Protein AF-A0A173H054-F1 (afdb_monomer_lite)

Structure (mmCIF, N/CA/C/O backbone):
data_AF-A0A173H054-F1
#
_entry.id   AF-A0A173H054-F1
#
loop_
_atom_site.group_PDB
_atom_site.id
_atom_site.type_symbol
_atom_site.label_atom_id
_atom_site.label_alt_id
_atom_site.label_comp_id
_atom_site.label_asym_id
_atom_site.label_entity_id
_atom_site.label_seq_id
_atom_site.pdbx_PDB_ins_code
_atom_site.Cartn_x
_atom_site.Cartn_y
_atom_site.Cartn_z
_atom_site.occupancy
_atom_site.B_iso_or_equiv
_atom_site.auth_seq_id
_atom_site.auth_comp_id
_atom_site.auth_asym_id
_atom_site.auth_atom_id
_atom_site.pdbx_PDB_model_num
ATOM 1 N N . MET A 1 1 ? -20.468 -3.025 9.768 1.00 59.53 1 MET A N 1
ATOM 2 C CA . MET A 1 1 ? -19.431 -3.498 10.718 1.00 59.53 1 MET A CA 1
ATOM 3 C C . MET A 1 1 ? -19.789 -3.189 12.182 1.00 59.53 1 MET A C 1
ATOM 5 O O . MET A 1 1 ? -18.900 -3.124 13.013 1.00 59.53 1 MET A O 1
ATOM 9 N N . ALA A 1 2 ? -21.080 -3.096 12.540 1.00 59.59 2 ALA A N 1
ATOM 10 C CA . ALA A 1 2 ? -21.539 -2.628 13.859 1.00 59.59 2 ALA A CA 1
ATOM 11 C C . ALA A 1 2 ? -21.198 -3.542 15.061 1.00 59.59 2 ALA A C 1
ATOM 13 O O . ALA A 1 2 ? -21.427 -3.148 16.195 1.00 59.59 2 ALA A O 1
ATOM 14 N N . ALA A 1 3 ? -20.646 -4.740 14.833 1.00 71.31 3 ALA A N 1
ATOM 15 C CA . ALA A 1 3 ? -20.249 -5.656 15.906 1.00 71.31 3 ALA A CA 1
ATOM 16 C C . ALA A 1 3 ? -18.884 -5.320 16.543 1.00 71.31 3 ALA A C 1
ATOM 18 O O . ALA A 1 3 ? -18.579 -5.829 17.614 1.00 71.31 3 ALA A O 1
ATOM 19 N N . GLN A 1 4 ? -18.051 -4.495 15.895 1.00 80.56 4 GLN A N 1
ATOM 20 C CA . GLN A 1 4 ? -16.716 -4.135 16.389 1.00 80.56 4 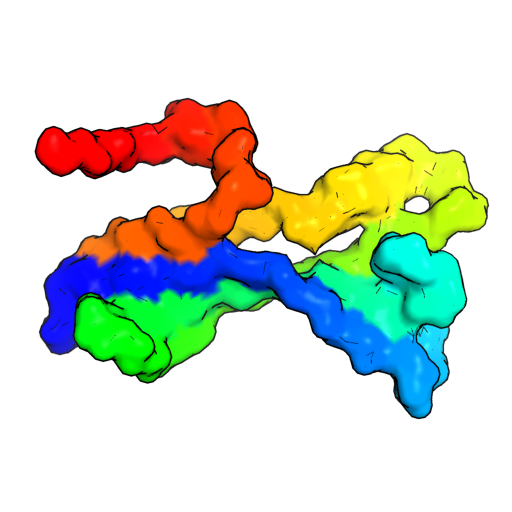GLN A CA 1
ATOM 21 C C . GLN A 1 4 ? -16.681 -2.641 16.724 1.00 80.56 4 GLN A C 1
ATOM 23 O O . GLN A 1 4 ? -16.906 -1.806 15.844 1.00 80.56 4 GLN A O 1
ATOM 28 N N . SER A 1 5 ? -16.385 -2.300 17.982 1.00 87.88 5 SER A N 1
ATOM 29 C CA . SER A 1 5 ? -16.244 -0.903 18.425 1.00 87.88 5 SER A CA 1
ATOM 30 C C . SER A 1 5 ? -14.969 -0.254 17.884 1.00 87.88 5 SER A C 1
ATOM 32 O O . SER A 1 5 ? -14.949 0.946 17.615 1.00 87.88 5 SER A O 1
ATOM 34 N N . VAL A 1 6 ? -13.922 -1.057 17.671 1.00 89.69 6 VAL A N 1
ATOM 35 C CA . VAL A 1 6 ? -12.627 -0.642 17.127 1.00 89.69 6 VAL A CA 1
ATOM 36 C C . VAL A 1 6 ? -12.205 -1.595 16.011 1.00 89.69 6 VAL A C 1
ATOM 38 O O . VAL A 1 6 ? -12.320 -2.811 16.156 1.00 89.69 6 VAL A O 1
ATOM 41 N N . ALA A 1 7 ? -11.676 -1.050 14.915 1.00 90.81 7 ALA A N 1
ATOM 42 C CA . ALA A 1 7 ? -11.087 -1.826 13.827 1.00 90.81 7 ALA A CA 1
ATOM 43 C C . ALA A 1 7 ? -9.699 -1.282 13.452 1.00 90.81 7 ALA A C 1
ATOM 45 O O . ALA A 1 7 ? -9.599 -0.163 12.924 1.00 90.81 7 ALA A O 1
ATOM 46 N N . PRO A 1 8 ? -8.625 -2.063 13.672 1.00 91.81 8 PRO A N 1
ATOM 47 C CA . PRO A 1 8 ? -7.338 -1.790 13.057 1.00 91.81 8 PRO A CA 1
ATOM 48 C C . PRO A 1 8 ? -7.448 -1.874 11.530 1.00 91.81 8 PRO A C 1
ATOM 50 O O . PRO A 1 8 ? -8.015 -2.822 10.980 1.00 91.81 8 PRO A O 1
ATOM 53 N N . CYS A 1 9 ? -6.917 -0.867 10.848 1.00 91.62 9 CYS A N 1
ATOM 54 C CA . CYS A 1 9 ? -6.842 -0.769 9.398 1.00 91.62 9 CYS A CA 1
ATOM 55 C C . CYS A 1 9 ? -5.373 -0.839 8.990 1.00 91.62 9 CYS A C 1
ATOM 57 O O . CYS A 1 9 ? -4.625 0.122 9.172 1.00 91.62 9 CYS A O 1
ATOM 59 N N . LEU A 1 10 ? -4.972 -1.999 8.475 1.00 91.50 10 LEU A N 1
ATOM 60 C CA . LEU A 1 10 ? -3.606 -2.278 8.058 1.00 91.50 10 LEU A CA 1
ATOM 61 C C . LEU A 1 10 ? -3.357 -1.695 6.670 1.00 91.50 10 LEU A C 1
ATOM 63 O O . LEU A 1 10 ? -4.187 -1.860 5.769 1.00 91.50 10 LEU A O 1
ATOM 67 N N . GLN A 1 11 ? -2.211 -1.044 6.504 1.00 9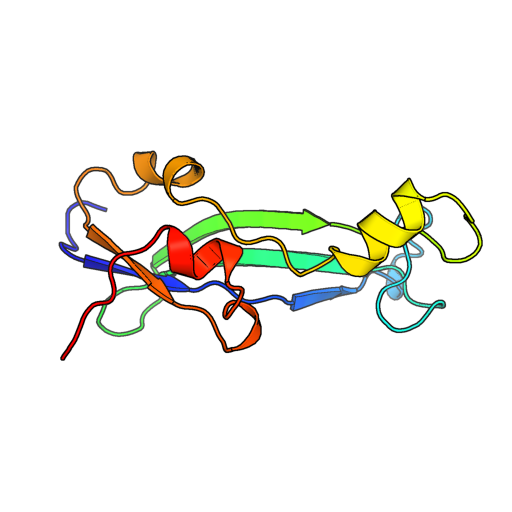0.62 11 GLN A N 1
ATOM 68 C CA . GLN A 1 11 ? -1.756 -0.494 5.233 1.00 90.62 11 GLN A CA 1
ATOM 69 C C . GLN A 1 11 ? -0.303 -0.889 4.995 1.00 90.62 11 GLN A C 1
ATOM 71 O O . GLN A 1 11 ? 0.566 -0.584 5.810 1.00 90.62 11 GLN A O 1
ATOM 76 N N . ASP A 1 12 ? -0.050 -1.534 3.860 1.00 89.19 12 ASP A N 1
ATOM 77 C CA . ASP A 1 12 ? 1.290 -1.915 3.421 1.00 89.19 12 ASP A CA 1
ATOM 78 C C . ASP A 1 12 ? 1.366 -1.947 1.892 1.00 89.19 12 ASP A C 1
ATOM 80 O O . ASP A 1 12 ? 0.336 -2.022 1.219 1.00 89.19 12 ASP A O 1
ATOM 84 N N . THR A 1 13 ? 2.567 -1.863 1.335 1.00 88.56 13 THR A N 1
ATOM 85 C CA . THR A 1 13 ? 2.786 -1.882 -0.114 1.00 88.56 13 THR A CA 1
ATOM 86 C C . THR A 1 13 ? 3.193 -3.267 -0.570 1.00 88.56 13 THR A C 1
ATOM 88 O O . THR A 1 13 ? 4.102 -3.874 -0.018 1.00 88.56 13 THR A O 1
ATOM 91 N N . THR A 1 14 ? 2.579 -3.737 -1.645 1.00 89.50 14 THR A N 1
ATOM 92 C CA . THR A 1 14 ? 3.041 -4.907 -2.384 1.00 89.50 14 THR A CA 1
ATOM 93 C C . THR A 1 14 ? 3.120 -4.592 -3.875 1.00 89.50 14 THR A C 1
ATOM 95 O O . THR A 1 14 ? 2.640 -3.552 -4.337 1.00 89.50 14 THR A O 1
ATOM 98 N N . GLU A 1 15 ? 3.743 -5.483 -4.631 1.00 89.25 15 GLU A N 1
ATOM 99 C CA . GLU A 1 15 ? 3.909 -5.377 -6.075 1.00 89.25 15 GLU A CA 1
ATOM 100 C C . GLU A 1 15 ? 3.050 -6.447 -6.755 1.00 89.25 15 GLU A C 1
ATOM 102 O O . GLU A 1 15 ? 3.033 -7.605 -6.343 1.00 89.25 15 GLU A O 1
ATOM 107 N N . LEU A 1 16 ? 2.320 -6.062 -7.800 1.00 89.12 16 LEU A N 1
ATOM 108 C CA . LEU A 1 16 ? 1.643 -7.006 -8.685 1.00 89.12 16 LEU A CA 1
ATOM 109 C C . LEU A 1 16 ? 2.458 -7.143 -9.967 1.00 89.12 16 LEU A C 1
ATOM 111 O O . LEU A 1 16 ? 2.542 -6.186 -10.740 1.00 89.12 16 LEU A O 1
ATOM 115 N N . ASP A 1 17 ? 3.044 -8.321 -10.175 1.00 86.38 17 ASP A N 1
ATOM 116 C CA . ASP A 1 17 ? 3.867 -8.637 -11.343 1.00 86.38 17 ASP A CA 1
ATOM 117 C C . ASP A 1 17 ? 3.023 -9.187 -12.509 1.00 86.38 17 ASP A C 1
ATOM 119 O O . ASP A 1 17 ? 2.272 -10.155 -12.363 1.00 86.38 17 ASP A O 1
ATOM 123 N N . PHE A 1 18 ? 3.168 -8.575 -13.686 1.00 86.44 18 PHE A N 1
ATOM 124 C CA . PHE A 1 18 ? 2.511 -8.955 -14.937 1.00 86.44 18 PHE A CA 1
ATOM 125 C C . PHE A 1 18 ? 3.492 -9.366 -16.047 1.00 86.44 18 PHE A C 1
ATOM 127 O O . PHE A 1 18 ? 3.089 -9.460 -17.211 1.00 86.44 18 PHE A O 1
ATOM 134 N N . ASN A 1 19 ? 4.752 -9.667 -15.727 1.00 81.31 19 ASN A N 1
ATOM 135 C CA . ASN A 1 19 ? 5.775 -10.089 -16.691 1.00 81.31 19 ASN A CA 1
ATOM 136 C C . ASN A 1 19 ? 5.326 -11.264 -17.572 1.00 81.31 19 ASN A C 1
ATOM 138 O O . ASN A 1 19 ? 5.444 -11.214 -18.798 1.00 81.31 19 ASN A O 1
ATOM 142 N N . ALA A 1 20 ? 4.712 -12.288 -16.970 1.00 78.00 20 ALA A N 1
ATOM 143 C CA . ALA A 1 20 ? 4.202 -13.459 -17.691 1.00 78.00 20 ALA A CA 1
ATOM 144 C C . ALA A 1 20 ? 3.072 -13.127 -18.687 1.00 78.00 20 ALA A C 1
ATOM 146 O O . ALA A 1 20 ? 2.764 -13.919 -19.575 1.00 78.00 20 ALA A O 1
ATOM 147 N N . ARG A 1 21 ? 2.450 -11.950 -18.554 1.00 72.38 21 ARG A N 1
ATOM 148 C CA . ARG A 1 21 ? 1.279 -11.521 -19.325 1.00 72.38 21 ARG A CA 1
ATOM 149 C C . ARG A 1 21 ? 1.615 -10.533 -20.446 1.00 72.38 21 ARG A C 1
ATOM 151 O O . ARG A 1 21 ? 0.696 -10.050 -21.098 1.00 72.38 21 ARG A O 1
ATOM 158 N N . ARG A 1 22 ? 2.907 -10.240 -20.674 1.00 69.94 22 ARG A N 1
ATOM 159 C CA . ARG A 1 22 ? 3.403 -9.255 -21.661 1.00 69.94 22 ARG A CA 1
ATOM 160 C C . ARG A 1 22 ? 2.670 -7.909 -21.584 1.00 69.94 22 ARG A C 1
ATOM 162 O O . ARG A 1 22 ? 2.362 -7.313 -22.611 1.00 69.94 22 ARG A O 1
ATOM 169 N N . ALA A 1 23 ? 2.367 -7.436 -20.376 1.00 75.44 23 ALA A N 1
ATOM 170 C CA . ALA A 1 23 ? 1.734 -6.134 -20.208 1.00 75.44 23 ALA A CA 1
ATOM 171 C C . ALA A 1 23 ? 2.649 -5.033 -20.779 1.00 75.44 23 ALA A C 1
ATOM 173 O O . ALA A 1 23 ? 3.785 -4.882 -20.338 1.00 75.44 23 ALA A O 1
ATOM 174 N N . THR A 1 24 ? 2.174 -4.280 -21.772 1.00 73.19 24 THR A N 1
ATOM 175 C CA . THR A 1 24 ? 2.964 -3.231 -22.446 1.00 73.19 24 THR A CA 1
ATOM 176 C C . THR A 1 24 ? 2.803 -1.857 -21.812 1.00 73.19 24 THR A C 1
ATOM 178 O O . THR A 1 24 ? 3.702 -1.028 -21.924 1.00 73.19 24 THR A O 1
ATOM 181 N N . ASP A 1 25 ? 1.693 -1.642 -21.106 1.00 75.50 25 ASP A N 1
ATOM 182 C CA . ASP A 1 25 ? 1.266 -0.307 -20.666 1.00 75.50 25 ASP A CA 1
ATOM 183 C C . ASP A 1 25 ? 1.545 -0.054 -19.176 1.00 75.50 25 ASP A C 1
ATOM 185 O O . ASP A 1 25 ? 1.237 1.010 -18.638 1.00 75.50 25 ASP A O 1
ATOM 189 N N . LEU A 1 26 ? 2.142 -1.035 -18.495 1.00 76.50 26 LEU A N 1
ATOM 190 C CA . LEU A 1 26 ? 2.619 -0.896 -17.125 1.00 76.50 26 LEU A CA 1
ATOM 191 C C . LEU A 1 26 ? 4.086 -0.488 -17.124 1.00 76.50 26 LEU A C 1
ATOM 193 O O . LEU A 1 26 ? 4.890 -0.961 -17.928 1.00 76.50 26 LEU A O 1
ATOM 197 N N . GLY A 1 27 ? 4.433 0.397 -16.199 1.00 72.19 27 GLY A N 1
ATOM 198 C CA . GLY A 1 27 ? 5.806 0.826 -16.039 1.00 72.19 27 GLY A CA 1
ATOM 199 C C . GLY A 1 27 ? 6.660 -0.122 -15.198 1.00 72.19 27 GLY A C 1
ATOM 200 O O . GLY A 1 27 ? 6.154 -1.064 -14.585 1.00 72.19 27 GLY A O 1
ATOM 201 N N . PRO A 1 28 ? 7.967 0.153 -15.164 1.00 74.69 28 PRO A N 1
ATOM 202 C CA . PRO A 1 28 ? 8.940 -0.617 -14.400 1.00 74.69 28 PRO A CA 1
ATOM 203 C C . PRO A 1 28 ? 8.858 -0.319 -12.902 1.00 74.69 28 PRO A C 1
ATOM 205 O O . PRO A 1 28 ? 8.627 0.828 -12.527 1.00 74.69 28 PRO A O 1
ATOM 208 N N . LEU A 1 29 ? 9.087 -1.310 -12.034 1.00 75.25 29 LEU A N 1
ATOM 209 C CA . LEU A 1 29 ? 9.160 -1.085 -10.583 1.00 75.25 29 LEU A CA 1
ATOM 210 C C . LEU A 1 29 ? 10.596 -0.813 -10.136 1.00 75.25 29 LEU A C 1
ATOM 212 O O . LEU A 1 29 ? 11.074 0.316 -10.288 1.00 75.25 29 LEU A O 1
ATOM 216 N N . SER A 1 30 ? 11.258 -1.811 -9.553 1.00 70.00 30 SER A N 1
ATOM 217 C CA . SER A 1 30 ? 12.669 -1.731 -9.155 1.00 70.00 30 SER A CA 1
ATOM 218 C C . SER A 1 30 ? 13.596 -2.214 -10.275 1.00 70.00 30 SER A C 1
ATOM 220 O O . SER A 1 30 ? 14.700 -1.693 -10.413 1.00 70.00 30 SER A O 1
ATOM 222 N N . ASP A 1 31 ? 13.121 -3.142 -11.110 1.00 74.50 31 ASP A N 1
ATOM 223 C CA . ASP A 1 31 ? 13.779 -3.577 -12.343 1.00 74.50 31 ASP A CA 1
ATOM 224 C C . ASP A 1 31 ? 13.043 -2.999 -13.571 1.00 74.50 31 ASP A C 1
ATOM 226 O O . ASP A 1 31 ? 11.815 -3.047 -13.672 1.00 74.50 31 ASP A O 1
ATOM 230 N N . GLU A 1 32 ? 13.800 -2.435 -14.515 1.00 74.62 32 GLU A N 1
ATOM 231 C CA . GLU A 1 32 ? 13.288 -1.828 -15.753 1.00 74.62 32 GLU A CA 1
ATOM 232 C C . GLU A 1 32 ? 12.656 -2.858 -16.710 1.00 74.62 32 GLU A C 1
ATOM 234 O O . GLU A 1 32 ? 11.792 -2.524 -17.534 1.00 74.62 32 GLU A O 1
ATOM 239 N N . ALA A 1 33 ? 13.052 -4.128 -16.591 1.00 75.69 33 ALA A N 1
ATOM 240 C CA . ALA A 1 33 ? 12.444 -5.226 -17.329 1.00 75.69 33 ALA A CA 1
ATOM 241 C C . ALA A 1 33 ? 11.058 -5.601 -16.779 1.00 75.69 33 ALA A C 1
ATOM 243 O O . ALA A 1 33 ? 10.238 -6.129 -17.532 1.00 75.69 33 ALA A O 1
ATOM 244 N N . GLN A 1 34 ? 10.770 -5.291 -15.508 1.00 78.44 34 GLN A N 1
ATOM 245 C CA . GLN A 1 34 ? 9.494 -5.638 -14.891 1.00 78.44 34 GLN A CA 1
ATOM 246 C C . GLN A 1 34 ? 8.334 -4.843 -15.495 1.00 78.44 34 GLN A C 1
ATOM 248 O O . GLN A 1 34 ? 8.446 -3.666 -15.849 1.00 78.44 34 GLN A O 1
ATOM 253 N N . ARG A 1 35 ? 7.181 -5.497 -15.592 1.00 84.19 35 ARG A N 1
ATOM 254 C CA . ARG A 1 35 ? 5.898 -4.889 -15.938 1.00 84.19 35 ARG A CA 1
ATOM 255 C C . ARG A 1 35 ? 4.962 -5.127 -14.781 1.00 84.19 35 ARG A C 1
ATOM 257 O O . ARG A 1 35 ? 4.372 -6.195 -14.660 1.00 84.19 35 ARG A O 1
ATOM 264 N N . ALA A 1 36 ? 4.891 -4.146 -13.897 1.00 85.62 36 ALA A N 1
ATOM 265 C CA . ALA A 1 36 ? 4.264 -4.336 -12.608 1.00 85.62 36 ALA A CA 1
ATOM 266 C C . ALA A 1 36 ? 3.668 -3.029 -12.079 1.00 85.62 36 ALA A C 1
ATOM 268 O O . ALA A 1 36 ? 3.826 -1.949 -12.653 1.00 85.62 36 ALA A O 1
ATOM 269 N N . MET A 1 37 ? 2.921 -3.134 -10.989 1.00 88.06 37 MET A N 1
ATOM 270 C CA . MET A 1 37 ? 2.309 -1.988 -10.324 1.00 88.06 37 MET A CA 1
ATOM 271 C C . MET A 1 37 ? 2.404 -2.135 -8.814 1.00 88.06 37 MET A C 1
ATOM 273 O O . MET A 1 37 ? 2.305 -3.238 -8.280 1.00 88.06 37 MET A O 1
ATOM 277 N N . TYR A 1 38 ? 2.523 -1.006 -8.124 1.00 88.44 38 TYR A N 1
ATOM 278 C CA . TYR A 1 38 ? 2.335 -0.974 -6.684 1.00 88.44 38 TYR A CA 1
ATOM 279 C C . TYR A 1 38 ? 0.852 -1.077 -6.356 1.00 88.44 38 TYR A C 1
ATOM 281 O O . TYR A 1 38 ? 0.023 -0.345 -6.910 1.00 88.44 38 TYR A O 1
ATOM 289 N N . LEU A 1 39 ? 0.553 -1.948 -5.404 1.00 90.88 39 LEU A N 1
ATOM 290 C CA . LEU A 1 39 ? -0.734 -2.078 -4.754 1.00 90.88 39 LEU A CA 1
ATOM 291 C C . LEU A 1 39 ? -0.549 -1.776 -3.267 1.00 90.88 39 LEU A C 1
ATOM 293 O O . LEU A 1 39 ? 0.242 -2.425 -2.591 1.00 90.88 39 LEU A O 1
ATOM 297 N N . ARG A 1 40 ? -1.321 -0.827 -2.743 1.00 90.50 40 ARG A N 1
ATOM 298 C CA . ARG A 1 40 ? -1.455 -0.619 -1.299 1.00 90.50 40 ARG A CA 1
ATOM 299 C C . ARG A 1 40 ? -2.917 -0.787 -0.894 1.00 90.50 40 ARG A C 1
ATOM 301 O O . ARG A 1 40 ? -3.699 0.157 -1.059 1.00 90.50 40 ARG A O 1
ATOM 308 N N . PRO A 1 41 ? -3.317 -1.964 -0.391 1.00 92.00 41 PRO A N 1
ATOM 309 C CA . PRO A 1 41 ? -4.645 -2.148 0.164 1.00 92.00 41 PRO A CA 1
ATOM 310 C C . PRO A 1 41 ? -4.745 -1.502 1.551 1.00 92.00 41 PRO A C 1
ATOM 312 O O . PRO A 1 41 ? -3.767 -1.409 2.291 1.00 92.00 41 PRO A O 1
ATOM 315 N N . THR A 1 42 ? -5.952 -1.079 1.915 1.00 91.94 42 THR A N 1
ATOM 316 C CA . THR A 1 42 ? -6.322 -0.803 3.305 1.00 91.94 42 THR A CA 1
ATOM 317 C C . THR A 1 42 ? -7.249 -1.907 3.777 1.00 91.94 42 THR A C 1
ATOM 319 O O . THR A 1 42 ? -8.394 -1.984 3.332 1.00 91.94 42 THR A O 1
ATOM 322 N N . SER A 1 43 ? -6.763 -2.759 4.672 1.00 92.25 43 SER A N 1
ATOM 323 C CA . SER A 1 43 ? -7.493 -3.937 5.143 1.00 92.25 43 SER A CA 1
ATOM 324 C C . SER A 1 43 ? -7.941 -3.750 6.582 1.00 92.25 43 SER A C 1
ATOM 326 O O . SER A 1 43 ? -7.120 -3.520 7.466 1.00 92.25 43 SER A O 1
ATOM 328 N N . ALA A 1 44 ? -9.240 -3.879 6.833 1.00 92.12 44 ALA A N 1
ATOM 329 C CA . ALA A 1 44 ? -9.757 -3.938 8.190 1.00 92.12 44 ALA A CA 1
ATOM 330 C C . ALA A 1 44 ? -9.572 -5.343 8.761 1.00 92.12 44 ALA A C 1
ATOM 332 O O . ALA A 1 44 ? -9.877 -6.342 8.099 1.00 92.12 44 ALA A O 1
ATOM 333 N N . VAL A 1 45 ? -9.135 -5.413 10.012 1.00 91.88 45 VAL A N 1
ATOM 334 C CA . VAL A 1 45 ? -9.009 -6.662 10.767 1.00 91.88 45 VAL A CA 1
ATOM 335 C C . VAL A 1 45 ? -9.780 -6.567 12.079 1.00 91.88 45 VAL A C 1
ATOM 337 O O . VAL A 1 45 ? -10.055 -5.476 12.578 1.00 91.88 45 VAL A O 1
ATOM 340 N N . MET A 1 46 ? -10.165 -7.712 12.634 1.00 86.94 46 MET A N 1
ATOM 341 C CA . MET A 1 46 ? -10.696 -7.779 13.994 1.00 86.94 46 MET A CA 1
ATOM 342 C C . MET A 1 46 ? -9.568 -7.548 15.004 1.00 86.94 46 MET A C 1
ATOM 344 O O . MET A 1 46 ? -8.418 -7.891 14.713 1.00 86.94 46 MET A O 1
ATOM 348 N N . PRO A 1 47 ? -9.871 -7.061 16.220 1.00 83.19 47 PRO A N 1
ATOM 349 C CA . PRO A 1 47 ? -8.892 -7.003 17.306 1.00 83.19 47 PRO A CA 1
ATOM 350 C C . PRO A 1 47 ? -8.213 -8.358 17.580 1.00 83.19 47 PRO A C 1
ATOM 352 O O . PRO A 1 47 ? -7.032 -8.410 17.908 1.00 83.19 47 PRO A O 1
ATOM 355 N N . GLN A 1 48 ? -8.923 -9.468 17.349 1.00 86.25 48 GLN A N 1
ATOM 356 C CA . GLN A 1 48 ? -8.410 -10.840 17.456 1.00 86.25 48 GLN A CA 1
ATOM 357 C C . GLN A 1 48 ? -7.565 -11.285 16.241 1.00 86.25 48 GLN A C 1
ATOM 359 O O . GLN A 1 48 ? -7.265 -12.465 16.101 1.00 86.25 48 GLN A O 1
ATOM 364 N N . ARG A 1 49 ? -7.160 -10.353 15.364 1.00 83.38 49 ARG A N 1
ATOM 365 C CA . ARG A 1 49 ? -6.271 -10.539 14.194 1.00 83.38 49 ARG A CA 1
ATOM 366 C C . ARG A 1 49 ? -6.841 -11.330 13.013 1.00 83.38 49 ARG A C 1
ATOM 368 O O . ARG A 1 49 ? -6.109 -11.630 12.076 1.00 83.38 49 ARG A O 1
ATOM 375 N N . ALA A 1 50 ? -8.135 -11.621 13.003 1.00 87.75 50 ALA A N 1
ATOM 376 C CA .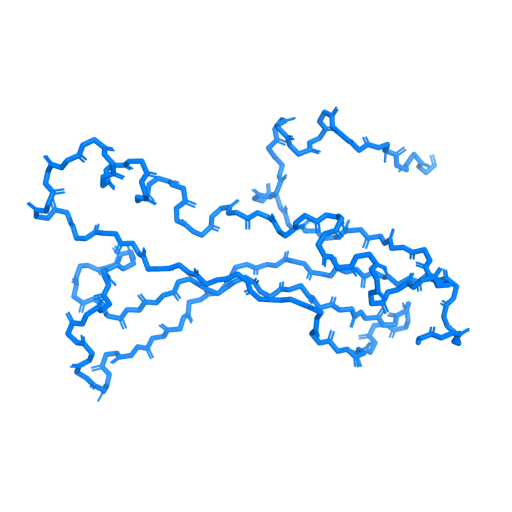 ALA A 1 50 ? -8.781 -12.212 11.834 1.00 87.75 50 ALA A CA 1
ATOM 377 C C . ALA A 1 50 ? -9.155 -11.133 10.791 1.00 87.75 50 ALA A C 1
ATOM 379 O O . ALA A 1 50 ? -9.607 -10.046 11.170 1.00 87.75 50 ALA A O 1
ATOM 380 N N . PRO A 1 51 ? -8.982 -11.402 9.484 1.00 84.31 51 PRO A N 1
ATOM 381 C CA . PRO A 1 51 ? -9.300 -10.444 8.430 1.00 84.31 51 PRO A CA 1
ATOM 382 C C . PRO A 1 51 ? -10.810 -10.190 8.351 1.00 84.31 51 PRO A C 1
ATOM 384 O O . PRO A 1 51 ? -11.601 -11.128 8.344 1.00 84.31 51 PRO A O 1
ATOM 387 N N . LEU A 1 52 ? -11.213 -8.917 8.271 1.00 84.69 52 LEU A N 1
ATOM 388 C CA . LEU A 1 52 ? -12.616 -8.538 8.067 1.00 84.69 52 LEU A CA 1
ATOM 389 C C . LEU A 1 52 ? -12.920 -8.313 6.588 1.00 84.69 52 LEU A C 1
ATOM 391 O O . LEU A 1 52 ? -13.880 -8.880 6.074 1.00 84.69 52 LEU A O 1
ATOM 395 N N . ARG A 1 53 ? -12.156 -7.426 5.932 1.00 88.88 53 ARG A N 1
ATOM 396 C CA . ARG A 1 53 ? -12.299 -7.066 4.506 1.00 88.88 53 ARG A CA 1
ATOM 397 C C . ARG A 1 53 ? -11.225 -6.079 4.048 1.00 88.88 53 ARG A C 1
ATOM 399 O O . ARG A 1 53 ? -10.621 -5.392 4.869 1.00 88.88 53 ARG A O 1
ATOM 406 N N . VAL A 1 54 ? -11.102 -5.915 2.733 1.00 92.06 54 VAL A N 1
ATOM 407 C CA . VAL A 1 54 ? -10.430 -4.765 2.108 1.00 92.06 54 VAL A CA 1
ATOM 408 C C . VAL A 1 54 ? -11.416 -3.593 2.017 1.00 92.06 54 VAL A C 1
ATOM 410 O O . VAL A 1 54 ? -12.558 -3.779 1.601 1.00 92.06 54 VAL A O 1
ATOM 413 N N . LEU A 1 55 ? -10.996 -2.401 2.444 1.00 91.56 55 LEU A N 1
ATOM 414 C CA . LEU A 1 55 ? -11.799 -1.169 2.451 1.00 91.56 55 LEU A CA 1
ATOM 415 C C . LEU A 1 55 ? -11.490 -0.239 1.273 1.00 91.56 55 LEU A C 1
ATOM 417 O O . LEU A 1 55 ? -12.362 0.504 0.835 1.00 91.56 55 LEU A O 1
ATOM 421 N N . ASP A 1 56 ? -10.245 -0.244 0.803 1.00 91.38 56 ASP A N 1
ATOM 422 C CA . ASP A 1 56 ? -9.769 0.528 -0.350 1.00 91.38 56 ASP A CA 1
ATOM 423 C C . ASP A 1 56 ? -8.485 -0.110 -0.879 1.00 91.38 56 ASP A C 1
ATOM 425 O O . ASP A 1 56 ? -7.814 -0.864 -0.167 1.00 91.38 56 ASP A O 1
ATOM 429 N N . ALA A 1 57 ? -8.127 0.217 -2.114 1.00 90.25 57 ALA A N 1
ATOM 430 C CA . ALA A 1 57 ? -6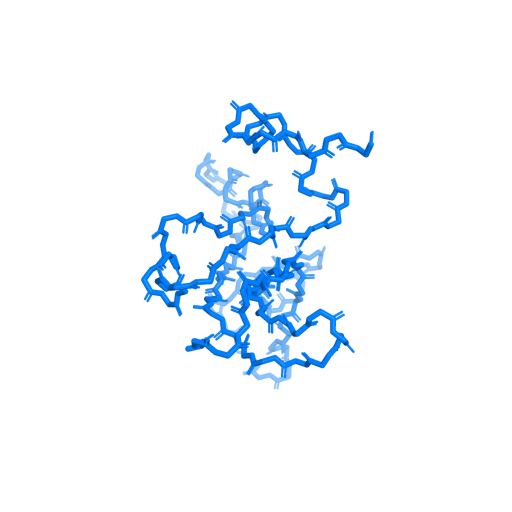.868 -0.178 -2.716 1.00 90.25 57 ALA A CA 1
ATOM 431 C C . ALA A 1 57 ? -6.329 0.961 -3.577 1.00 90.25 57 ALA A C 1
ATOM 433 O O . ALA A 1 57 ? -6.952 1.369 -4.558 1.00 90.25 57 ALA A O 1
ATOM 434 N N . TRP A 1 58 ? -5.143 1.460 -3.225 1.00 88.00 58 TRP A N 1
ATOM 435 C CA . TRP A 1 58 ? -4.421 2.378 -4.090 1.00 88.00 58 TRP A CA 1
ATOM 436 C C . TRP A 1 58 ? -3.545 1.598 -5.062 1.00 88.00 58 TRP A C 1
ATOM 438 O O . TRP A 1 58 ? -2.776 0.725 -4.663 1.00 88.00 58 TRP A O 1
ATOM 448 N N . MET A 1 59 ? -3.640 1.958 -6.335 1.00 88.00 59 MET A N 1
ATOM 449 C CA . MET A 1 59 ? -2.906 1.342 -7.427 1.00 88.00 59 MET A CA 1
ATOM 450 C C . MET A 1 59 ? -2.089 2.410 -8.149 1.00 88.00 59 MET A C 1
ATOM 452 O O . MET A 1 59 ? -2.590 3.496 -8.445 1.00 88.00 59 MET A O 1
ATOM 456 N N . SER A 1 60 ? -0.818 2.128 -8.417 1.00 84.88 60 SER A N 1
ATOM 457 C CA . SER A 1 60 ? 0.034 3.031 -9.194 1.00 84.88 60 SER A CA 1
ATOM 458 C C . SER A 1 60 ? 1.098 2.262 -9.955 1.00 84.88 60 SER A C 1
ATOM 460 O O . SER A 1 60 ? 1.815 1.461 -9.359 1.00 84.88 60 SER A O 1
ATOM 462 N N . ALA A 1 61 ? 1.250 2.564 -11.240 1.00 82.75 61 ALA A N 1
ATOM 463 C CA . ALA A 1 61 ? 2.430 2.189 -12.002 1.00 82.75 61 ALA A CA 1
ATOM 464 C C . ALA A 1 61 ? 3.433 3.349 -11.976 1.00 82.75 61 ALA A C 1
ATOM 466 O O . ALA A 1 61 ? 3.048 4.521 -12.009 1.00 82.75 61 ALA A O 1
ATOM 467 N N . ARG A 1 62 ? 4.722 3.023 -11.909 1.00 79.75 62 ARG A N 1
ATOM 468 C CA . ARG A 1 62 ? 5.795 3.998 -12.123 1.00 79.75 62 ARG A CA 1
ATOM 469 C C . ARG A 1 62 ? 5.849 4.389 -13.592 1.00 79.75 62 ARG A C 1
ATOM 471 O O . ARG A 1 62 ? 5.401 3.660 -14.464 1.00 79.75 62 ARG A O 1
ATOM 478 N N . GLU A 1 63 ? 6.424 5.543 -13.884 1.00 78.81 63 GLU A N 1
ATOM 479 C CA . GLU A 1 63 ? 6.660 5.956 -15.265 1.00 78.81 63 GLU A CA 1
ATOM 480 C C . GLU A 1 63 ? 8.063 5.543 -15.706 1.00 78.81 63 GLU A C 1
ATOM 482 O O . GLU A 1 63 ? 9.024 5.762 -14.963 1.00 78.81 63 GLU A O 1
ATOM 487 N N . SER A 1 64 ? 8.192 5.012 -16.928 1.00 73.50 64 SER A N 1
ATOM 488 C CA . SER A 1 64 ? 9.482 4.609 -17.507 1.00 73.50 64 SER A CA 1
ATOM 489 C C . SER A 1 64 ? 10.547 5.699 -17.368 1.00 73.50 64 SER A C 1
ATOM 491 O O . SER A 1 64 ? 10.286 6.885 -17.612 1.00 73.50 64 SER A O 1
ATOM 493 N N . ARG A 1 65 ? 11.777 5.295 -17.039 1.00 71.56 65 ARG A N 1
ATOM 494 C CA . ARG A 1 65 ? 12.930 6.196 -16.930 1.00 71.56 65 ARG A CA 1
ATOM 495 C C . ARG A 1 65 ? 13.337 6.814 -18.270 1.00 71.56 65 ARG A C 1
ATOM 497 O O . ARG A 1 65 ? 13.944 7.885 -18.280 1.00 71.56 65 ARG A O 1
ATOM 504 N N . THR A 1 66 ? 12.942 6.205 -19.392 1.00 73.69 66 THR A N 1
ATOM 505 C CA . THR A 1 66 ? 13.129 6.789 -20.732 1.00 73.69 66 THR A CA 1
ATOM 506 C C . THR A 1 66 ? 12.348 8.089 -20.902 1.00 73.69 66 THR A C 1
ATOM 508 O O . THR A 1 66 ? 12.786 8.985 -21.625 1.00 73.69 66 THR A O 1
ATOM 511 N N . ARG A 1 67 ? 11.236 8.254 -20.175 1.00 69.94 67 ARG A N 1
ATOM 512 C CA . ARG A 1 67 ? 10.481 9.501 -20.165 1.00 69.94 67 ARG A CA 1
ATOM 513 C C . ARG A 1 67 ? 11.076 10.481 -19.155 1.00 69.94 67 ARG A C 1
ATOM 515 O O . ARG A 1 67 ? 10.857 10.396 -17.941 1.00 69.94 67 ARG A O 1
ATOM 522 N N . LYS A 1 68 ? 11.830 11.443 -19.685 1.00 73.81 68 LYS A N 1
ATOM 523 C CA . LYS A 1 68 ? 12.510 12.503 -18.930 1.00 73.81 68 LYS A CA 1
ATOM 524 C C . LYS A 1 68 ? 11.623 13.744 -18.779 1.00 73.81 68 LYS A C 1
ATOM 526 O O . LYS A 1 68 ? 11.936 14.802 -19.308 1.00 73.81 68 LYS A O 1
ATOM 531 N N . THR A 1 69 ? 10.507 13.615 -18.062 1.00 75.88 69 THR A N 1
ATOM 532 C CA . THR A 1 69 ? 9.694 14.770 -17.635 1.00 75.88 69 THR A CA 1
ATOM 533 C C . THR A 1 69 ? 9.767 14.947 -16.118 1.00 75.88 69 THR A C 1
ATOM 535 O O . THR A 1 69 ? 9.976 13.979 -15.382 1.00 75.88 69 THR A O 1
ATOM 538 N N . SER A 1 70 ? 9.584 16.177 -15.630 1.00 69.88 70 SER A N 1
ATOM 539 C CA . SER A 1 70 ? 9.529 16.476 -14.188 1.00 69.88 70 SER A CA 1
ATOM 540 C C . SER A 1 70 ? 8.388 15.725 -13.492 1.00 69.88 70 SER A C 1
ATOM 542 O O . SER A 1 70 ? 8.586 15.153 -12.420 1.00 69.88 70 SER A O 1
ATOM 544 N N . ALA A 1 71 ? 7.230 15.624 -14.153 1.00 73.88 71 ALA A N 1
ATOM 545 C CA . ALA A 1 71 ? 6.107 14.798 -13.713 1.00 73.88 71 ALA A CA 1
ATOM 546 C C . ALA A 1 71 ? 6.497 13.317 -13.564 1.00 73.88 71 ALA A C 1
ATOM 548 O O . ALA A 1 71 ? 6.105 12.678 -12.591 1.00 73.88 71 ALA A O 1
ATOM 549 N N . ALA A 1 72 ? 7.344 12.794 -14.457 1.00 70.00 72 ALA A N 1
ATOM 550 C CA . ALA A 1 72 ? 7.818 11.416 -14.378 1.00 70.00 72 ALA A CA 1
ATOM 551 C C . ALA A 1 72 ? 8.789 11.157 -13.247 1.00 70.00 72 ALA A C 1
ATOM 553 O O . ALA A 1 72 ? 8.717 10.114 -12.598 1.00 70.00 72 ALA A O 1
ATOM 554 N N . ALA A 1 73 ? 9.677 12.109 -12.977 1.00 68.00 73 ALA A N 1
ATOM 555 C CA . ALA A 1 73 ? 10.559 12.025 -11.825 1.00 68.00 73 ALA A CA 1
ATOM 556 C C . ALA A 1 73 ? 9.757 12.033 -10.514 1.00 68.00 73 ALA A C 1
ATOM 558 O O . ALA A 1 73 ? 9.981 11.177 -9.661 1.00 68.00 73 ALA A O 1
ATOM 559 N N . SER A 1 74 ? 8.778 12.935 -10.395 1.00 66.62 74 SER A N 1
ATOM 560 C CA . SER A 1 74 ? 7.892 13.011 -9.228 1.00 66.62 74 SER A CA 1
ATOM 561 C C . SER A 1 74 ? 7.031 11.753 -9.070 1.00 66.62 74 SER A C 1
ATOM 563 O O . SER A 1 74 ? 6.989 11.174 -7.987 1.00 66.62 74 SER A O 1
ATOM 565 N N . SER A 1 75 ? 6.409 11.274 -10.153 1.00 69.31 75 SER A N 1
ATOM 566 C CA . SER A 1 75 ? 5.617 10.041 -10.149 1.00 69.31 75 SER A CA 1
ATOM 567 C C . SER A 1 75 ? 6.446 8.843 -9.685 1.00 69.31 75 SER A C 1
ATOM 569 O O . SER A 1 75 ? 6.020 8.121 -8.789 1.00 69.31 75 SER A O 1
ATOM 571 N N . ARG A 1 76 ? 7.672 8.672 -10.203 1.00 72.00 76 ARG A N 1
ATOM 572 C CA . ARG A 1 76 ? 8.583 7.603 -9.760 1.00 72.00 76 ARG A CA 1
ATOM 573 C C . ARG A 1 76 ? 8.937 7.696 -8.278 1.00 72.00 76 ARG A C 1
ATOM 575 O O . ARG A 1 76 ? 8.928 6.667 -7.608 1.00 72.00 76 ARG A O 1
ATOM 582 N N . ALA A 1 77 ? 9.230 8.901 -7.789 1.00 70.06 77 ALA A N 1
ATOM 583 C CA . ALA A 1 77 ? 9.605 9.135 -6.397 1.00 70.06 77 ALA A CA 1
ATOM 584 C C . ALA A 1 77 ? 8.446 8.879 -5.420 1.00 70.06 77 ALA A C 1
ATOM 586 O O . ALA A 1 77 ? 8.674 8.401 -4.316 1.00 70.06 77 ALA A O 1
ATOM 587 N N . CYS A 1 78 ? 7.206 9.173 -5.822 1.00 70.56 78 CYS A N 1
ATOM 588 C CA . CYS A 1 78 ? 6.018 8.988 -4.982 1.00 70.56 78 CYS A CA 1
ATOM 589 C C . CYS A 1 78 ? 5.302 7.642 -5.197 1.00 70.56 78 CYS A C 1
ATOM 591 O O . CYS A 1 78 ? 4.357 7.321 -4.465 1.00 70.56 78 CYS A O 1
ATOM 593 N N . ALA A 1 79 ? 5.684 6.880 -6.225 1.00 71.31 79 ALA A N 1
ATOM 594 C CA . ALA A 1 79 ? 5.070 5.601 -6.548 1.00 71.31 79 ALA A CA 1
ATOM 595 C C . ALA A 1 79 ? 5.277 4.613 -5.402 1.00 71.31 79 ALA A C 1
ATOM 597 O O . ALA A 1 79 ? 6.399 4.398 -4.950 1.00 71.31 79 ALA A O 1
ATOM 598 N N . GLY A 1 80 ? 4.176 4.025 -4.939 1.00 71.12 80 GLY A N 1
ATOM 599 C CA . GLY A 1 80 ? 4.215 3.125 -3.797 1.00 71.12 80 GLY A CA 1
ATOM 600 C C . GLY A 1 80 ? 4.301 3.821 -2.439 1.00 71.12 80 GLY A C 1
ATOM 601 O O . GLY A 1 80 ? 4.309 3.114 -1.452 1.00 71.12 80 GLY A O 1
ATOM 602 N N . SER A 1 81 ? 4.244 5.156 -2.311 1.00 69.50 81 SER A N 1
ATOM 603 C CA . SER A 1 81 ? 4.304 5.852 -0.996 1.00 69.50 81 SER A CA 1
ATOM 604 C C . SER A 1 81 ? 2.994 6.527 -0.563 1.00 69.50 81 SER A C 1
ATOM 606 O O . SER A 1 81 ? 2.909 7.114 0.511 1.00 69.50 81 SER A O 1
ATOM 608 N N . LYS A 1 82 ? 1.937 6.466 -1.384 1.00 72.25 82 LYS A N 1
ATOM 609 C CA . LYS A 1 82 ? 0.639 7.080 -1.052 1.00 72.25 82 LYS A CA 1
ATOM 610 C C . LYS A 1 82 ? -0.116 6.299 0.016 1.00 72.25 82 LYS A C 1
ATOM 612 O O . LYS A 1 82 ? -0.349 5.114 -0.167 1.00 72.25 82 LYS A O 1
ATOM 617 N N . VAL A 1 83 ? -0.597 6.977 1.052 1.00 70.50 83 VAL A N 1
ATOM 618 C CA . VAL A 1 83 ? -1.433 6.393 2.111 1.00 70.50 83 VAL A CA 1
ATOM 619 C C . VAL A 1 83 ? -2.916 6.673 1.840 1.00 70.50 83 VAL A C 1
ATOM 621 O O . VAL A 1 83 ? -3.273 7.793 1.465 1.00 70.50 83 VAL A O 1
ATOM 624 N N . THR A 1 84 ? -3.801 5.686 2.034 1.00 73.56 84 THR A N 1
ATOM 625 C CA . THR A 1 84 ? -5.250 5.914 1.888 1.00 73.56 84 THR A CA 1
ATOM 626 C C . THR A 1 84 ? -5.746 6.860 2.976 1.00 73.56 84 THR A C 1
ATOM 628 O O . THR A 1 84 ? -5.599 6.601 4.174 1.00 73.56 84 THR A O 1
ATOM 631 N N . SER A 1 85 ? -6.397 7.936 2.535 1.00 73.12 85 SER A N 1
ATOM 632 C CA . SER A 1 85 ? -6.986 8.947 3.408 1.00 73.12 85 SER A CA 1
ATOM 633 C C . SER A 1 85 ? -8.059 8.369 4.337 1.00 73.12 85 SER A C 1
ATOM 635 O O . SER A 1 85 ? -8.942 7.620 3.912 1.00 73.12 85 SER A O 1
ATOM 637 N N . GLY A 1 86 ? -8.010 8.810 5.599 1.00 75.06 86 GLY A N 1
ATOM 638 C CA . GLY A 1 86 ? -9.064 8.695 6.613 1.00 75.06 86 GLY A CA 1
ATOM 639 C C . GLY A 1 86 ? -10.471 8.850 6.040 1.00 75.06 86 GLY A C 1
ATOM 640 O O . GLY A 1 86 ? -11.295 7.937 6.086 1.00 75.06 86 GLY A O 1
ATOM 641 N N . ALA A 1 87 ? -10.686 10.018 5.435 1.00 77.44 87 ALA A N 1
ATOM 642 C CA . ALA A 1 87 ? -11.977 10.476 4.942 1.00 77.44 87 ALA A CA 1
ATOM 643 C C . ALA A 1 87 ? -12.538 9.607 3.811 1.00 77.44 87 ALA A C 1
ATOM 645 O O . ALA A 1 87 ? -13.747 9.417 3.731 1.00 77.44 87 ALA A O 1
ATOM 646 N N . ARG A 1 88 ? -11.673 9.038 2.959 1.00 80.81 88 ARG A N 1
ATOM 647 C CA . ARG A 1 88 ? -12.112 8.274 1.782 1.00 80.81 88 ARG A CA 1
ATOM 648 C C . ARG A 1 88 ? -12.874 7.005 2.156 1.00 80.81 88 ARG A C 1
ATOM 650 O O . ARG A 1 88 ? -13.772 6.605 1.427 1.00 80.81 88 ARG A O 1
ATOM 657 N N . ILE A 1 89 ? -12.519 6.386 3.281 1.00 85.38 89 ILE A N 1
ATOM 658 C CA . ILE A 1 89 ? -13.126 5.125 3.726 1.00 85.38 89 ILE A CA 1
ATOM 659 C C . ILE A 1 89 ? -13.935 5.264 5.016 1.00 85.38 89 ILE A C 1
ATOM 661 O O . ILE A 1 89 ? -14.404 4.255 5.535 1.00 85.38 89 ILE A O 1
ATOM 665 N N . ALA A 1 90 ? -14.119 6.485 5.527 1.0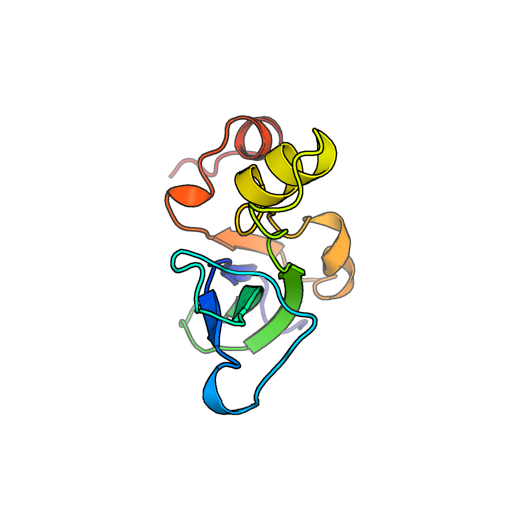0 81.69 90 ALA A N 1
ATOM 666 C CA . ALA A 1 90 ? -14.849 6.738 6.769 1.00 81.69 90 ALA A CA 1
ATOM 667 C C . ALA A 1 90 ? -16.288 6.194 6.719 1.00 81.69 90 ALA A C 1
ATOM 669 O O . ALA A 1 90 ? -16.760 5.596 7.683 1.00 81.69 90 ALA A O 1
ATOM 670 N N . SER A 1 91 ? -16.951 6.302 5.563 1.00 87.06 91 SER A N 1
ATOM 671 C CA . SER A 1 91 ? -18.307 5.783 5.343 1.00 87.06 91 SER A CA 1
ATOM 672 C C . SER A 1 91 ? -18.418 4.256 5.426 1.00 87.06 91 SER A C 1
ATOM 674 O O . SER A 1 91 ? -19.510 3.745 5.656 1.00 87.06 91 SER A O 1
ATOM 676 N N . ASN A 1 92 ? -17.313 3.511 5.293 1.00 86.06 92 ASN A N 1
ATOM 677 C CA . ASN A 1 92 ? -17.318 2.053 5.458 1.00 86.06 92 ASN A CA 1
ATOM 678 C C . ASN A 1 92 ? -17.380 1.624 6.936 1.00 86.06 92 ASN A C 1
ATOM 680 O O . ASN A 1 92 ? -17.747 0.484 7.231 1.00 86.06 92 ASN A O 1
ATOM 684 N N . LEU A 1 93 ? -17.022 2.524 7.861 1.00 85.50 93 LEU A N 1
ATOM 685 C CA . LEU A 1 93 ? -16.903 2.274 9.301 1.00 85.50 93 LEU A CA 1
ATOM 686 C C . LEU A 1 93 ? -17.691 3.303 10.141 1.00 85.50 93 LEU A C 1
ATOM 688 O O . LEU A 1 93 ? -17.130 3.890 11.062 1.00 85.50 93 LEU A O 1
ATOM 692 N N . PRO A 1 94 ? -18.991 3.537 9.881 1.00 85.06 94 PRO A N 1
ATOM 693 C CA . PRO A 1 94 ? -19.714 4.665 10.479 1.00 85.06 94 PRO A CA 1
ATOM 694 C C . PRO A 1 94 ? -19.913 4.544 11.998 1.00 85.06 94 PRO A C 1
ATOM 696 O O . PRO A 1 94 ? -20.034 5.552 12.682 1.00 85.06 94 PRO A O 1
ATOM 699 N N . ALA A 1 95 ? -19.939 3.318 12.527 1.00 87.75 95 ALA A N 1
ATOM 700 C CA . ALA A 1 95 ? -20.132 3.023 13.950 1.00 87.75 95 ALA A CA 1
ATOM 701 C C . ALA A 1 95 ? -18.894 2.373 14.597 1.00 87.75 95 ALA A C 1
ATOM 703 O O . ALA A 1 95 ? -18.985 1.806 15.682 1.00 87.75 95 ALA A O 1
ATOM 704 N N . THR A 1 96 ? -17.745 2.406 13.917 1.00 87.94 96 THR A N 1
ATOM 705 C CA . THR A 1 96 ? -16.526 1.718 14.353 1.00 87.94 96 THR A CA 1
ATOM 706 C C . THR A 1 96 ? -15.370 2.705 14.368 1.00 87.94 96 THR A C 1
ATOM 708 O O . THR A 1 96 ? -15.042 3.306 13.346 1.00 87.94 96 THR A O 1
ATOM 711 N N . ARG A 1 97 ? -14.699 2.843 15.512 1.00 88.56 97 ARG A N 1
ATOM 712 C CA . ARG A 1 97 ? -13.482 3.647 15.609 1.00 88.56 97 ARG A CA 1
ATOM 713 C C . ARG A 1 97 ? -12.368 2.981 14.800 1.00 88.56 97 ARG A C 1
ATOM 715 O O . ARG A 1 97 ? -11.977 1.844 15.060 1.00 88.56 97 ARG A O 1
ATOM 722 N N . ARG A 1 98 ? -11.828 3.712 13.831 1.00 87.38 98 ARG A N 1
ATOM 723 C CA . ARG A 1 98 ? -10.690 3.283 13.013 1.00 87.38 98 ARG A CA 1
ATOM 724 C C . ARG A 1 98 ? -9.373 3.542 13.740 1.00 87.38 98 ARG A C 1
ATOM 726 O O . ARG A 1 98 ? -9.179 4.619 14.298 1.00 87.38 98 ARG A O 1
ATOM 733 N N . VAL A 1 99 ? -8.459 2.577 13.674 1.00 89.25 99 VAL A N 1
ATOM 734 C CA . VAL A 1 99 ? -7.061 2.741 14.097 1.00 89.25 99 VAL A CA 1
ATOM 735 C C . VAL A 1 99 ? -6.166 2.395 12.919 1.00 89.25 99 VAL A C 1
ATOM 737 O O . VAL A 1 99 ? -6.182 1.263 12.450 1.00 89.25 99 VAL A O 1
ATOM 740 N N . ASP A 1 100 ? -5.413 3.364 12.411 1.00 87.50 100 ASP A N 1
ATOM 741 C CA . ASP A 1 100 ? -4.511 3.137 11.284 1.00 87.50 100 ASP A CA 1
ATOM 742 C C . ASP A 1 100 ? -3.192 2.533 11.744 1.00 87.50 100 ASP A C 1
ATOM 744 O O . ASP A 1 100 ? -2.531 3.079 12.625 1.00 87.50 100 ASP A O 1
ATOM 748 N N . VAL A 1 101 ? -2.808 1.423 11.116 1.00 88.50 101 VAL A N 1
ATOM 749 C CA . VAL A 1 101 ? -1.566 0.708 11.404 1.00 88.50 101 VAL A CA 1
ATOM 750 C C . VAL A 1 101 ? -0.790 0.551 10.106 1.00 88.50 101 VAL A C 1
ATOM 752 O O . VAL A 1 101 ? -1.294 0.003 9.126 1.00 88.50 101 VAL A O 1
ATOM 755 N N . ALA A 1 102 ? 0.446 1.028 10.111 1.00 85.62 102 ALA A N 1
ATOM 756 C CA . ALA A 1 102 ? 1.358 0.929 8.985 1.00 85.62 102 ALA A CA 1
ATOM 757 C C . ALA A 1 102 ? 2.789 0.733 9.498 1.00 85.62 102 ALA A C 1
ATOM 759 O O . ALA A 1 102 ? 3.083 1.000 10.666 1.00 85.62 102 ALA A O 1
ATOM 760 N N . ASN A 1 103 ? 3.665 0.232 8.631 1.00 86.12 103 ASN A N 1
ATOM 761 C CA . ASN A 1 103 ? 5.080 0.042 8.941 1.00 86.12 103 ASN A CA 1
ATOM 762 C C . ASN A 1 103 ? 5.844 1.388 8.951 1.00 86.12 103 ASN A C 1
ATOM 764 O O . ASN A 1 103 ? 5.268 2.462 8.760 1.00 86.12 103 ASN A O 1
ATOM 768 N N . ARG A 1 104 ? 7.169 1.330 9.155 1.00 83.88 104 ARG A N 1
ATOM 769 C CA . ARG A 1 104 ? 8.050 2.512 9.195 1.00 83.88 104 ARG A CA 1
ATOM 770 C C . ARG A 1 104 ? 7.961 3.385 7.937 1.00 83.88 104 ARG A C 1
ATOM 772 O O . ARG A 1 104 ? 8.213 4.578 8.021 1.00 83.88 104 ARG A O 1
ATOM 779 N N . GLU A 1 105 ? 7.589 2.844 6.781 1.00 79.62 105 GLU A N 1
ATOM 780 C CA . GLU A 1 105 ? 7.482 3.631 5.544 1.00 79.62 105 GLU A CA 1
ATOM 781 C C . GLU A 1 105 ? 6.353 4.670 5.594 1.00 79.62 105 GLU A C 1
ATOM 783 O O . GLU A 1 105 ? 6.344 5.622 4.814 1.00 79.62 105 GLU A O 1
ATOM 788 N N . ALA A 1 106 ? 5.407 4.519 6.526 1.00 76.19 106 ALA A N 1
ATOM 789 C CA . ALA A 1 106 ? 4.374 5.512 6.792 1.00 76.19 106 ALA A CA 1
ATOM 790 C C . ALA A 1 106 ? 4.825 6.631 7.747 1.00 76.19 106 ALA A C 1
ATOM 792 O O . ALA A 1 106 ? 4.058 7.572 7.969 1.00 76.19 106 ALA A O 1
ATOM 793 N N . ASP A 1 107 ? 6.048 6.558 8.284 1.00 73.44 107 ASP A N 1
ATOM 794 C CA . ASP A 1 107 ? 6.663 7.579 9.137 1.00 73.44 107 ASP A CA 1
ATOM 795 C C . ASP A 1 107 ? 7.127 8.789 8.310 1.00 73.44 107 ASP A C 1
ATOM 797 O O . ASP A 1 107 ? 8.307 9.113 8.178 1.00 73.44 107 ASP A O 1
ATOM 801 N N . MET A 1 108 ? 6.155 9.436 7.670 1.00 65.38 108 MET A N 1
ATOM 802 C CA . MET A 1 108 ? 6.328 10.692 6.960 1.00 65.38 108 MET A CA 1
ATOM 803 C C . MET A 1 108 ? 5.733 11.811 7.810 1.00 65.38 108 MET A C 1
ATOM 805 O O . MET A 1 108 ? 4.576 11.741 8.230 1.00 65.38 108 MET A O 1
ATOM 809 N N . THR A 1 109 ? 6.478 12.900 7.991 1.00 56.69 109 THR A N 1
ATOM 810 C CA . THR A 1 109 ? 6.049 14.110 8.722 1.00 56.69 109 THR A CA 1
ATOM 811 C C . THR A 1 109 ? 4.685 14.632 8.258 1.00 56.69 109 THR A C 1
ATOM 813 O O . THR A 1 109 ? 3.878 15.077 9.072 1.00 56.69 109 THR A O 1
ATOM 816 N N . ALA A 1 110 ? 4.382 14.506 6.962 1.00 58.97 110 ALA A N 1
ATOM 817 C CA . ALA A 1 110 ? 3.092 14.876 6.375 1.00 58.97 110 ALA A CA 1
ATOM 818 C C . ALA A 1 110 ? 1.900 14.026 6.866 1.00 58.97 110 ALA A C 1
ATOM 820 O O . ALA A 1 110 ? 0.759 14.494 6.825 1.00 58.97 110 ALA A O 1
ATOM 821 N N . LEU A 1 111 ? 2.145 12.788 7.310 1.00 59.34 111 LEU A N 1
ATOM 822 C CA . LEU A 1 111 ? 1.138 11.891 7.880 1.00 59.34 111 LEU A CA 1
ATOM 823 C C . LEU A 1 111 ? 0.987 12.104 9.393 1.00 59.34 111 LEU A C 1
ATOM 825 O O . LEU A 1 111 ? -0.131 12.082 9.908 1.00 59.34 111 LEU A O 1
ATOM 829 N N . MET A 1 112 ? 2.107 12.343 10.081 1.00 60.94 112 MET A N 1
ATOM 830 C CA . MET A 1 112 ? 2.162 12.508 11.537 1.00 60.94 112 MET A 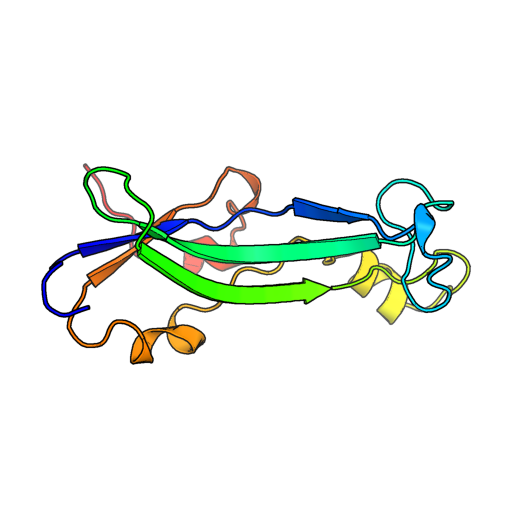CA 1
ATOM 831 C C . MET A 1 112 ? 1.588 13.851 12.005 1.00 60.94 112 MET A C 1
ATOM 833 O O . MET A 1 112 ? 0.870 13.890 12.996 1.00 60.94 112 MET A O 1
ATOM 837 N N . GLY A 1 113 ? 1.791 14.942 11.254 1.00 58.56 113 GLY A N 1
ATOM 838 C CA . GLY A 1 113 ? 1.266 16.271 11.610 1.00 58.56 113 GLY A CA 1
ATOM 839 C C . GLY A 1 113 ? -0.266 16.407 11.587 1.00 58.56 113 GLY A C 1
ATOM 840 O O . GLY A 1 113 ? -0.787 17.472 11.900 1.00 58.56 113 GLY A O 1
ATOM 841 N N . LYS A 1 114 ? -0.997 15.355 11.189 1.00 55.56 114 LYS A N 1
ATOM 842 C CA . LYS A 1 114 ? -2.467 15.330 11.083 1.00 55.56 114 LYS A CA 1
ATOM 843 C C . LYS A 1 114 ? -3.137 14.291 11.988 1.00 55.56 114 LYS A C 1
ATOM 845 O O . LYS A 1 114 ? -4.342 14.081 11.854 1.00 55.56 114 LYS A O 1
ATOM 850 N N . ARG A 1 115 ? -2.389 13.594 12.849 1.00 57.41 115 ARG A N 1
ATOM 851 C CA . ARG A 1 115 ? -2.914 12.488 13.663 1.00 57.41 115 ARG A CA 1
ATOM 852 C C . ARG A 1 115 ? -2.586 12.684 15.139 1.00 57.41 115 ARG A C 1
ATOM 854 O O . ARG A 1 115 ? -1.459 13.014 15.485 1.00 57.41 115 ARG A O 1
ATOM 861 N N . GLU A 1 116 ? -3.572 12.444 15.998 1.00 56.38 116 GLU A N 1
ATOM 862 C CA . GLU A 1 116 ? -3.351 12.358 17.441 1.00 56.38 116 GLU A CA 1
ATOM 863 C C . GLU A 1 116 ? -2.628 11.048 17.768 1.00 56.38 116 GLU A C 1
ATOM 865 O O . GLU A 1 116 ? -3.067 9.962 17.374 1.00 56.38 116 GLU A O 1
ATOM 870 N N . PHE A 1 117 ? -1.504 11.155 18.475 1.00 49.12 117 PHE A N 1
ATOM 871 C CA . PHE A 1 117 ? -0.786 10.000 18.994 1.00 49.12 117 PHE A CA 1
ATOM 872 C C . PHE A 1 117 ? -1.563 9.397 20.162 1.00 49.12 117 PHE A C 1
ATOM 874 O O . PHE A 1 117 ? -1.904 10.087 21.121 1.00 49.12 117 PHE A O 1
ATOM 881 N N . ILE A 1 118 ? -1.807 8.089 20.105 1.00 49.62 118 ILE A N 1
ATOM 882 C CA . ILE A 1 118 ? -2.261 7.342 21.276 1.00 49.62 118 ILE A CA 1
ATOM 883 C C . ILE A 1 118 ? -1.010 7.073 22.117 1.00 49.62 118 ILE A C 1
ATOM 885 O O . ILE A 1 118 ? -0.233 6.174 21.795 1.00 49.62 118 ILE A O 1
ATOM 889 N N . SER A 1 119 ? -0.789 7.883 23.155 1.00 34.50 119 SER A N 1
ATOM 890 C CA . SER A 1 119 ? 0.151 7.529 24.223 1.00 34.50 119 SER A CA 1
ATOM 891 C C . SER A 1 119 ? -0.418 6.342 24.992 1.00 34.50 119 SER A C 1
ATOM 893 O O . SER A 1 119 ? -1.616 6.316 25.281 1.00 34.50 119 SER A O 1
ATOM 895 N N . THR A 1 120 ? 0.437 5.363 25.282 1.00 35.00 120 THR A N 1
ATOM 896 C CA . THR A 1 120 ? 0.158 4.321 26.284 1.00 35.00 120 THR A CA 1
ATOM 897 C C . THR A 1 120 ? 0.299 4.914 27.679 1.00 35.00 120 THR A C 1
ATOM 899 O O . THR A 1 120 ? 1.092 5.879 27.808 1.00 35.00 120 THR A O 1
#

Radius of gyration: 16.89 Å; chains: 1; bounding box: 35×30×49 Å

Organism: NCBI:txid656179

Foldseek 3Di:
DQVAQAWEWEKAKDKDWCLVVPDPPAADAPDRSTRIKIKIWTWTAGPVGHTDGTQDIDIAGQDYPVDPDPVNVVSNVCGRLDDDDPVVRCVVAVNYHYDYDYDCSVPDPVNVVPDDDDDD

InterPro domains:
  IPR012337 Ribonuclease H-like superfamily [SSF53098] (6-112)

Secondary structure (DSSP, 8-state):
-TT-SEEEEEE--EEEE-GGGT-SSSPPSSSTT--EEEEEEEEEE-TTS-EEEEEEEEEEPPPPTT---HHHHHHHHHTT-PPPPHHHHGGG-TTSEEEEEE-GGG--HHHHTTS-----

Sequence (120 aa):
MAAQSVAPCLQDTTELDFNARRATDLGPLSDEAQRAMYLRPTSAVMPQRAPLRVLDAWMSARESRTRKTSAAASSRACAGSKVTSGARIASNLPATRRVDVANREADMTALMGKREFIST

pLDDT: mean 78.13, std 11.93, range [34.5, 92.25]

=== Feature glossary ===
Annotated list of the representations used here:

Nearest PDB structures. The Foldseek neighbor list gives the closest experimentally determined structures in the PDB, ranked by structural alignment. TM-score near 1 means near-identical fold; near 0.3 means only rough topology match. This is how one finds what a novel AlphaFold prediction most resembles in the solved-structure universe.

Foldseek 3Di. Foldseek's 3Di representation compresses backbone geometry into a per-residue letter drawn from a learned twenty-state alphabet. It captures the tertiary interaction pattern around each residue — which residues are packed against it in space, regardless of where they are in sequence.

Radius of gyration, Cα contacts, bounding box. Radius of gyration (Rg) is the root-mean-square distance of Cα atoms from their centroid — a single number for overall size and compactness. A globular domain of N residues has Rg ≈ 2.2·N^0.38 Å; an extended or disordered chain has a much larger Rg. The Cα contact count is the number of residue pairs whose Cα atoms are within 8 Å and are more than four positions apart in sequence — a standard proxy for tertiary packing density. The bounding box is the smallest axis-aligned box enclosing all Cα atoms.

InterPro / GO / CATH / organism. The annotation block draws on four external resources. InterPro: which protein families and domains the sequence belongs to. GO: standardized terms for what the protein does, what process it participates in, and where in the cell it acts. CATH: which structural fold it has in the CATH hierarchy. Organism: the species of origin.

mmCIF coordinates. The mmCIF block holds the 3D Cartesian coordinates of each backbone atom (N, Cα, C, O) in ångströms. mmCIF is the PDB's canonical archive format — a tagged-loop text representation of the atomic model.

pLDDT. pLDDT is the predicted lDDT-Cα score: AlphaFold's confidence that the local environment of each residue (all inter-atomic distances within 15 Å) is correctly placed. It is a per-residue number between 0 and 100, with higher meaning more reliable.

Backbone torsions (φ/ψ). φ (phi) and ψ (psi) are the two rotatable backbone dihedrals per residue: φ is the C(i-1)–N–Cα–C torsion, ψ is the N–Cα–C–N(i+1) torsion, both in degrees on (−180°, 180°]. α-helical residues cluster near (−60°, −45°); β-strand residues near (−120°, +130°). A Ramachandran plot is simply a scatter of (φ, ψ) for every residue.

B-factor. For experimental (PDB) structures, the B-factor (temperature factor) quantifies the positional spread of each atom in the crystal — a combination of thermal vibration and static disorder — in units of Å². High B-factors mark flexible loops or poorly resolved regions; low B-factors mark the rigid, well-ordered core.

Secondary structure (3-state, P-SEA). SS3 is a coarse helix/strand/coil call (letters a/b/c) made by the P-SEA algorithm from inter-Cα distances and dihedrals. It is less detailed than DSSP but needs only Cα positions.

Predicted aligned error. Predicted aligned error is AlphaFold's pairwise confidence. Unlike pLDDT (per-residue), PAE is per-residue-pair and captures whether two parts of the structure are correctly placed relative to each other. Units are ångströms of expected positional error.

Solvent-accessible surface area. Solvent-accessible surface area (SASA) is the area in Å² traced out by the centre of a 1.4 Å probe sphere (a water molecule) rolled over the protein's van der Waals surface (Shrake–Rupley / Lee–Richards construction). Buried residues have near-zero SASA; fully exposed residues can exceed 200 Å². The total SASA scales roughly with the number of surface residues.

Secondary structure (8-state, DSSP). The SS8 string is DSSP's per-residue secondary-structure call. α-helix (H) means an i→i+4 H-bond ladder; β-strand (E) means the residue participates in a β-sheet; 3₁₀ (G) and π (I) are tighter and wider helices; T/S are turns/bends; '-' is loop.

Rendered structure images. Structure images are PyMOL renders from six orthogonal camera directions. Cartoon representation draws helices as coils and strands as arrows; sticks shows the backbone as bonds; surface shows the solvent-excluded envelope. Rainbow coloring maps sequence position to hue (blue→red, N→C); chain coloring assigns a distinct color per polypeptide.

Sequence. The amino-acid sequence is the protein's primary structure: the linear order of residues from the N-terminus to the C-terminus, written in one-letter code. Everything else here — the 3D coordinates, the secondary structure, the domain annotations — is ultimately a consequence of this string.

Contact-map, Ramachandran, and PAE plots. Three diagnostic plots accompany the record. The Cα contact map visualizes the tertiary structure as a 2D adjacency matrix (8 Å cutoff, sequence-local contacts suppressed). The Ramachandran plot shows the distribution of backbone (φ, ψ) torsions, with points in the α and β basins reflecting secondary structure content. The PAE plot shows AlphaFold's inter-residue confidence as a color matrix.